Protein AF-A0A3M1K1V3-F1 (afdb_monomer)

pLDDT: mean 73.11, std 21.46, range [31.77, 97.88]

Mean predicted aligned error: 19.89 Å

Structure (mmCIF, N/CA/C/O backbone):
data_AF-A0A3M1K1V3-F1
#
_entry.id   AF-A0A3M1K1V3-F1
#
loop_
_atom_site.group_PDB
_atom_site.id
_atom_site.type_symbol
_atom_site.label_atom_id
_atom_site.label_alt_id
_atom_site.label_comp_id
_atom_site.label_asym_id
_atom_site.label_entity_id
_atom_site.label_seq_id
_atom_site.pdbx_PDB_ins_code
_atom_site.Cartn_x
_atom_site.Cartn_y
_atom_site.Cartn_z
_atom_site.occupancy
_atom_site.B_iso_or_equiv
_atom_site.auth_seq_id
_atom_site.auth_comp_id
_atom_site.auth_asym_id
_atom_site.auth_atom_id
_atom_site.pdbx_PDB_model_num
ATOM 1 N N . MET A 1 1 ? -1.905 -2.135 -23.877 1.00 68.50 1 MET A N 1
ATOM 2 C CA . MET A 1 1 ? -2.056 -2.641 -22.490 1.00 68.50 1 MET A CA 1
ATOM 3 C C . MET A 1 1 ? -2.320 -1.608 -21.374 1.00 68.50 1 MET A C 1
ATOM 5 O O . MET A 1 1 ? -2.710 -2.062 -20.306 1.00 68.50 1 MET A O 1
ATOM 9 N N . PRO A 1 2 ? -2.202 -0.268 -21.525 1.00 82.75 2 PRO A N 1
ATOM 10 C CA . PRO A 1 2 ? -2.380 0.633 -20.373 1.00 82.75 2 PRO A CA 1
ATOM 11 C C . PRO A 1 2 ? -3.839 0.782 -19.904 1.00 82.75 2 PRO A C 1
ATOM 13 O O . PRO A 1 2 ? -4.074 1.082 -18.741 1.00 82.75 2 PRO A O 1
ATOM 16 N N . GLN A 1 3 ? -4.817 0.541 -20.782 1.00 88.94 3 GLN A N 1
ATOM 17 C CA . GLN A 1 3 ? -6.245 0.616 -20.439 1.00 88.94 3 GLN A CA 1
ATOM 18 C C . GLN A 1 3 ? -6.671 -0.476 -19.444 1.00 88.94 3 GLN A C 1
ATOM 20 O O . GLN A 1 3 ? -7.495 -0.229 -18.572 1.00 88.94 3 GLN A O 1
ATOM 25 N N . LEU A 1 4 ? -6.059 -1.664 -19.525 1.00 94.81 4 LEU A N 1
ATOM 26 C CA . LEU A 1 4 ? -6.328 -2.768 -18.600 1.00 94.81 4 LEU A CA 1
ATOM 27 C C . LEU A 1 4 ? -5.897 -2.422 -17.165 1.00 94.81 4 LEU A C 1
ATOM 29 O O . LEU A 1 4 ? -6.614 -2.723 -16.217 1.00 94.81 4 LEU A O 1
ATOM 33 N N . ILE A 1 5 ? -4.742 -1.763 -17.016 1.00 93.94 5 ILE A N 1
ATOM 34 C CA . ILE A 1 5 ? -4.205 -1.334 -15.716 1.00 93.94 5 ILE A CA 1
ATOM 35 C C . ILE A 1 5 ? -5.163 -0.342 -15.054 1.00 93.94 5 ILE A C 1
ATOM 37 O O . ILE A 1 5 ? -5.523 -0.518 -13.892 1.00 93.94 5 ILE A O 1
ATOM 41 N N . LEU A 1 6 ? -5.615 0.662 -15.813 1.00 94.50 6 LEU A N 1
ATOM 42 C CA . LEU A 1 6 ? -6.569 1.661 -15.332 1.00 94.50 6 LEU A CA 1
ATOM 43 C C . LEU A 1 6 ? -7.881 1.006 -14.886 1.00 94.50 6 LEU A C 1
ATOM 45 O O . LEU A 1 6 ? -8.313 1.222 -13.755 1.00 94.50 6 LEU A O 1
ATOM 49 N N . ALA A 1 7 ? -8.454 0.142 -15.729 1.00 96.06 7 ALA A N 1
ATOM 50 C CA . ALA A 1 7 ? -9.703 -0.553 -15.431 1.00 96.06 7 ALA A CA 1
ATOM 51 C C . ALA A 1 7 ? -9.605 -1.422 -14.164 1.00 96.06 7 ALA A C 1
ATOM 53 O O . ALA A 1 7 ? -10.522 -1.441 -13.343 1.00 96.06 7 ALA A O 1
ATOM 54 N N . LEU A 1 8 ? -8.479 -2.115 -13.960 1.00 96.81 8 LEU A N 1
ATOM 55 C CA . LEU A 1 8 ? -8.264 -2.946 -12.776 1.00 96.81 8 LEU A CA 1
ATOM 56 C C . LEU A 1 8 ? -8.134 -2.105 -11.495 1.00 96.81 8 LEU A C 1
ATOM 58 O O . LEU A 1 8 ? -8.757 -2.419 -10.477 1.00 96.81 8 LEU A O 1
ATOM 62 N N . CYS A 1 9 ? -7.334 -1.035 -11.534 1.00 96.31 9 CYS A N 1
ATOM 63 C CA . CYS A 1 9 ? -7.157 -0.124 -10.402 1.00 96.31 9 CYS A CA 1
ATOM 64 C C . CYS A 1 9 ? -8.475 0.572 -10.028 1.00 96.31 9 CYS A C 1
ATOM 66 O O . CYS A 1 9 ? -8.797 0.683 -8.842 1.00 96.31 9 CYS A O 1
ATOM 68 N N . GLU A 1 10 ? -9.272 0.965 -11.020 1.00 96.75 10 GLU A N 1
ATOM 69 C CA . GLU A 1 10 ? -10.596 1.548 -10.813 1.00 96.75 10 GLU A CA 1
ATOM 70 C C . GLU A 1 10 ? -11.578 0.541 -10.205 1.00 96.75 10 GLU A C 1
ATOM 72 O O . GLU A 1 10 ? -12.218 0.847 -9.198 1.00 96.75 10 GLU A O 1
ATOM 77 N N . ALA A 1 11 ? -11.649 -0.684 -10.735 1.00 97.75 11 ALA A N 1
ATOM 78 C CA . ALA A 1 11 ? -12.506 -1.736 -10.190 1.00 97.75 11 ALA A CA 1
ATOM 79 C C . ALA A 1 11 ? -12.159 -2.061 -8.726 1.00 97.75 11 ALA A C 1
ATOM 81 O O . ALA A 1 11 ? -13.052 -2.213 -7.884 1.00 97.75 11 ALA A O 1
ATOM 82 N N . ARG A 1 12 ? -10.860 -2.095 -8.389 1.00 97.50 12 ARG A N 1
ATOM 83 C CA . ARG A 1 12 ? -10.383 -2.245 -7.007 1.00 97.50 12 ARG A CA 1
ATOM 84 C C . ARG A 1 12 ? -10.863 -1.096 -6.125 1.00 97.50 12 ARG A C 1
ATOM 86 O O . ARG A 1 12 ? -11.368 -1.341 -5.029 1.00 97.50 12 ARG A O 1
ATOM 93 N N . LEU A 1 13 ? -10.721 0.147 -6.583 1.00 97.81 13 LEU A N 1
ATOM 94 C CA . LEU A 1 13 ? -11.151 1.318 -5.823 1.00 97.81 13 LEU A CA 1
ATOM 95 C C . LEU A 1 13 ? -12.674 1.342 -5.634 1.00 97.81 13 LEU A C 1
ATOM 97 O O . LEU A 1 13 ? -13.155 1.640 -4.542 1.00 97.81 13 LEU A O 1
ATOM 101 N N . ALA A 1 14 ? -13.432 0.972 -6.664 1.00 97.88 14 ALA A N 1
ATOM 102 C CA . ALA A 1 14 ? -14.883 0.853 -6.607 1.00 97.88 14 ALA A CA 1
ATOM 103 C C . ALA A 1 14 ? -15.330 -0.214 -5.598 1.00 97.88 14 ALA A C 1
ATOM 105 O O . ALA A 1 14 ? -16.313 -0.009 -4.888 1.00 97.88 14 ALA A O 1
ATOM 106 N N . TRP A 1 15 ? -14.610 -1.336 -5.497 1.00 97.75 15 TRP A N 1
ATOM 107 C CA . TRP A 1 15 ? -14.862 -2.344 -4.466 1.00 97.75 15 TRP A CA 1
ATOM 108 C C . TRP A 1 15 ? -14.569 -1.819 -3.060 1.00 97.75 15 TRP A C 1
ATOM 110 O O . TRP A 1 15 ? -15.419 -1.940 -2.179 1.00 97.75 15 TRP A O 1
ATOM 120 N N . LEU A 1 16 ? -13.426 -1.156 -2.867 1.00 97.88 16 LEU A N 1
ATOM 121 C CA . LEU A 1 16 ? -13.056 -0.578 -1.572 1.00 97.88 16 LEU A CA 1
ATOM 122 C C . LEU A 1 16 ? -14.077 0.462 -1.089 1.00 97.88 16 LEU A C 1
ATOM 124 O O . LEU A 1 16 ? -14.418 0.473 0.092 1.00 97.88 16 LEU A O 1
ATOM 128 N N . LYS A 1 17 ? -14.621 1.279 -2.002 1.00 97.31 17 LYS A N 1
ATOM 129 C CA . LYS A 1 17 ? -15.662 2.280 -1.709 1.00 97.31 17 LYS A CA 1
ATOM 130 C C . LYS A 1 17 ? -16.967 1.690 -1.165 1.00 97.31 17 LYS A C 1
ATOM 132 O O . LYS A 1 17 ? -17.713 2.406 -0.508 1.00 97.31 17 LYS A O 1
ATOM 137 N N . ARG A 1 18 ? -17.245 0.402 -1.401 1.00 97.81 18 ARG A N 1
ATOM 138 C CA . ARG A 1 18 ? -18.445 -0.287 -0.887 1.00 97.81 18 ARG A CA 1
ATOM 139 C C . ARG A 1 18 ? -18.277 -0.830 0.534 1.00 97.81 18 ARG A C 1
ATOM 141 O O . ARG A 1 18 ? -19.250 -1.289 1.127 1.00 97.81 18 ARG A O 1
ATOM 148 N N . LEU A 1 19 ? -17.063 -0.819 1.085 1.00 97.38 19 LEU A N 1
ATOM 149 C CA . LEU A 1 19 ? -16.803 -1.347 2.422 1.00 97.38 19 LEU A CA 1
ATOM 150 C C . LEU A 1 19 ? -17.336 -0.398 3.502 1.00 97.38 19 LEU A C 1
ATOM 152 O O . LEU A 1 19 ? -17.144 0.813 3.434 1.00 97.38 19 LEU A O 1
ATOM 156 N N . LYS A 1 20 ? -17.922 -0.961 4.567 1.00 96.25 20 LYS A N 1
ATOM 157 C CA . LYS A 1 20 ? -18.430 -0.197 5.726 1.00 96.25 20 LYS A CA 1
ATOM 158 C C . LYS A 1 20 ? -17.370 0.691 6.387 1.00 96.25 20 LYS A C 1
ATOM 160 O O . LYS A 1 20 ? -17.696 1.723 6.956 1.00 96.25 20 LYS A O 1
ATOM 165 N N . THR A 1 21 ? -16.104 0.295 6.312 1.00 96.56 21 THR A N 1
ATOM 166 C CA . THR A 1 21 ? -14.961 0.995 6.916 1.00 96.56 21 THR A CA 1
ATOM 167 C C . THR A 1 21 ? -14.358 2.075 6.010 1.00 96.56 21 THR A C 1
ATOM 169 O O . THR A 1 21 ? -13.392 2.735 6.399 1.00 96.56 21 THR A O 1
ATOM 172 N N . TRP A 1 22 ? -14.904 2.270 4.804 1.00 97.00 22 TRP A N 1
ATOM 173 C CA . TRP A 1 22 ? -14.461 3.303 3.867 1.00 97.00 22 TRP A CA 1
ATOM 174 C C . TRP A 1 22 ? -14.425 4.722 4.468 1.00 97.00 22 TRP A C 1
ATOM 176 O O . TRP A 1 22 ? -13.443 5.419 4.218 1.00 97.00 22 TRP A O 1
ATOM 186 N N . PRO A 1 23 ? -15.385 5.173 5.304 1.00 96.31 23 PRO A N 1
ATOM 187 C CA . PRO A 1 23 ? -15.330 6.516 5.890 1.00 96.31 23 PRO A CA 1
ATOM 188 C C . PRO A 1 23 ? -14.074 6.769 6.738 1.00 96.31 23 PRO A C 1
ATOM 190 O O . PRO A 1 23 ? -13.561 7.885 6.768 1.00 96.31 23 PRO A O 1
ATOM 193 N N . THR A 1 24 ? -13.548 5.733 7.396 1.00 96.88 24 THR A N 1
ATOM 194 C CA . THR A 1 24 ? -12.372 5.838 8.270 1.00 96.88 24 THR A CA 1
ATOM 195 C C . THR A 1 24 ? -11.064 5.728 7.485 1.00 96.88 24 THR A C 1
ATOM 197 O O . THR A 1 24 ? -10.146 6.519 7.697 1.00 96.88 24 THR A O 1
ATOM 200 N N . PHE A 1 25 ? -10.964 4.767 6.559 1.00 95.31 25 PHE A N 1
ATOM 201 C CA . PHE A 1 25 ? -9.693 4.424 5.897 1.00 95.31 25 PHE A CA 1
ATOM 202 C C . PHE A 1 25 ? -9.628 4.773 4.406 1.00 95.31 25 PHE A C 1
ATOM 204 O O . PHE A 1 25 ? -8.558 4.682 3.802 1.00 95.31 25 PHE A O 1
ATOM 211 N N . GLY A 1 26 ? -10.736 5.207 3.807 1.00 96.75 26 GLY A N 1
ATOM 212 C CA . GLY A 1 26 ? -10.896 5.361 2.362 1.00 96.75 26 GLY A CA 1
ATOM 213 C C . GLY A 1 26 ? -9.855 6.269 1.723 1.00 96.75 26 GLY A C 1
ATOM 214 O O . GLY A 1 26 ? -9.255 5.888 0.724 1.00 96.75 26 GLY A O 1
ATOM 215 N N . ARG A 1 27 ? -9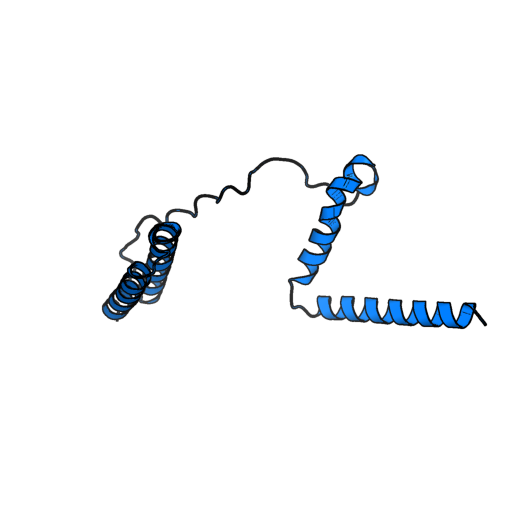.524 7.402 2.361 1.00 95.75 27 ARG A N 1
ATOM 216 C CA . ARG A 1 27 ? -8.460 8.304 1.876 1.00 95.75 27 ARG A CA 1
ATOM 217 C C . ARG A 1 27 ? -7.097 7.612 1.789 1.00 95.75 27 ARG A C 1
ATOM 219 O O . ARG A 1 27 ? -6.358 7.798 0.826 1.00 95.75 27 ARG A O 1
ATOM 226 N N . GLY A 1 28 ? -6.760 6.793 2.785 1.00 96.62 28 GLY A N 1
ATOM 227 C CA . GLY A 1 28 ? -5.496 6.059 2.813 1.00 96.62 28 GLY A CA 1
ATOM 228 C C . GLY A 1 28 ? -5.463 4.894 1.825 1.00 96.62 28 GLY A C 1
ATOM 229 O O . GLY A 1 28 ? -4.400 4.561 1.301 1.00 96.62 28 GLY A O 1
ATOM 230 N N . TRP A 1 29 ? -6.606 4.263 1.578 1.00 97.31 29 TRP A N 1
ATOM 231 C CA . TRP A 1 29 ? -6.736 3.206 0.582 1.00 97.31 29 TRP A CA 1
ATOM 232 C C . TRP A 1 29 ? -6.693 3.754 -0.843 1.00 97.31 29 TRP A C 1
ATOM 234 O O . TRP A 1 29 ? -5.966 3.210 -1.669 1.00 97.31 29 TRP A O 1
ATOM 244 N N . GLU A 1 30 ? -7.388 4.858 -1.114 1.00 9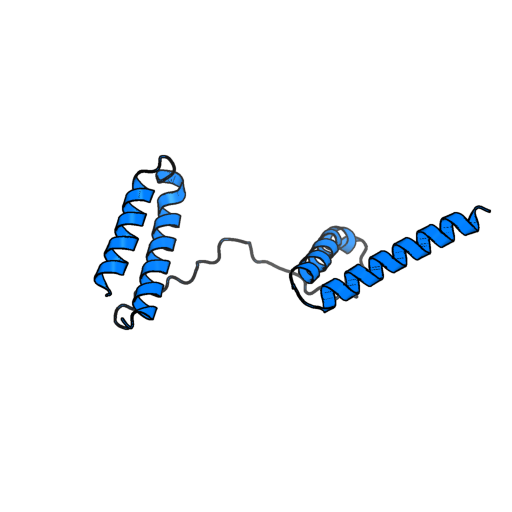7.31 30 GLU A N 1
ATOM 245 C CA . GLU A 1 30 ? -7.362 5.549 -2.404 1.00 97.31 30 GLU A CA 1
ATOM 246 C C . GLU A 1 30 ? -5.940 5.936 -2.804 1.00 97.31 30 GLU A C 1
ATOM 248 O O . GLU A 1 30 ? -5.495 5.574 -3.893 1.00 97.31 30 GLU A O 1
ATOM 253 N N . ARG A 1 31 ? -5.194 6.576 -1.893 1.00 97.25 31 ARG A N 1
ATOM 254 C CA . 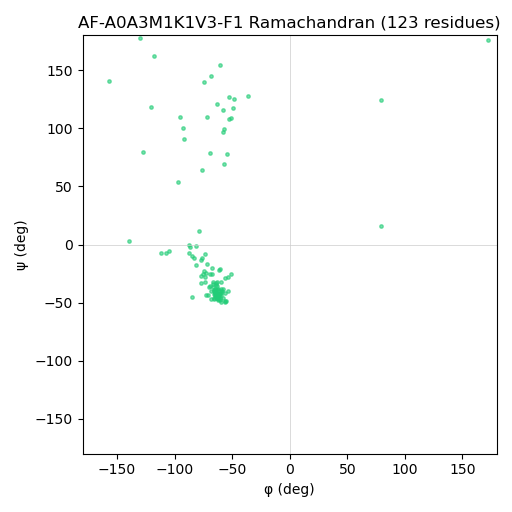ARG A 1 31 ? -3.801 6.966 -2.145 1.00 97.25 31 ARG A CA 1
ATOM 255 C C . ARG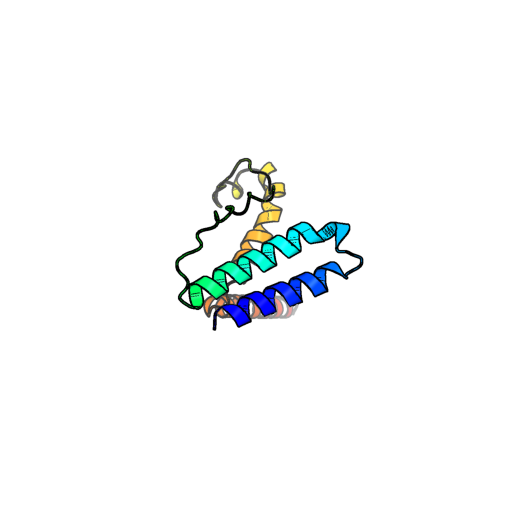 A 1 31 ? -2.934 5.773 -2.559 1.00 97.25 31 ARG A C 1
ATOM 257 O O . ARG A 1 31 ? -2.266 5.833 -3.582 1.00 97.25 31 ARG A O 1
ATOM 264 N N . ARG A 1 32 ? -3.001 4.662 -1.816 1.00 96.69 32 ARG A N 1
ATOM 265 C CA . ARG A 1 32 ? -2.226 3.441 -2.114 1.00 96.69 32 ARG A CA 1
ATOM 266 C C . ARG A 1 32 ? -2.610 2.810 -3.453 1.00 96.69 32 ARG A C 1
ATOM 268 O O . ARG A 1 32 ? -1.749 2.281 -4.145 1.00 96.69 32 ARG A O 1
ATOM 275 N N . VAL A 1 33 ? -3.887 2.851 -3.839 1.00 97.06 33 VAL A N 1
ATOM 276 C CA . VAL A 1 33 ? -4.320 2.335 -5.150 1.00 97.06 33 VAL A CA 1
ATOM 277 C C . VAL A 1 33 ? -3.789 3.213 -6.286 1.00 97.06 33 VAL A C 1
ATOM 279 O O . VAL A 1 33 ? -3.323 2.672 -7.286 1.00 97.06 33 VAL A O 1
ATOM 282 N N . ARG A 1 34 ? -3.788 4.540 -6.115 1.00 96.38 34 ARG A N 1
ATOM 283 C CA . ARG A 1 34 ? -3.200 5.482 -7.083 1.00 96.38 34 ARG A CA 1
ATOM 284 C C . ARG A 1 34 ? -1.684 5.336 -7.206 1.00 96.38 34 ARG A C 1
ATOM 286 O O . ARG A 1 34 ? -1.163 5.375 -8.315 1.00 96.38 34 ARG A O 1
ATOM 293 N N . GLU A 1 35 ? -0.982 5.106 -6.098 1.00 95.19 35 GLU A N 1
ATOM 294 C CA . GLU A 1 35 ? 0.456 4.802 -6.105 1.00 95.19 35 GLU A CA 1
ATOM 295 C C . GLU A 1 35 ? 0.748 3.547 -6.953 1.00 95.19 35 GLU A C 1
ATOM 297 O O . GLU A 1 35 ? 1.628 3.569 -7.813 1.00 95.19 35 GLU A O 1
ATOM 302 N N . VAL A 1 36 ? -0.035 2.472 -6.783 1.00 95.50 36 VAL A N 1
ATOM 303 C CA . VAL A 1 36 ? 0.101 1.243 -7.589 1.00 95.50 36 VAL A CA 1
ATOM 304 C C . VAL A 1 36 ? -0.226 1.486 -9.064 1.00 95.50 36 VAL A C 1
ATOM 306 O O . VAL A 1 36 ? 0.500 0.994 -9.926 1.00 95.50 36 VAL A O 1
ATOM 309 N N . GLU A 1 37 ? -1.278 2.255 -9.366 1.00 94.50 37 GLU A N 1
ATOM 310 C CA . GLU A 1 37 ? -1.630 2.652 -10.738 1.00 94.50 37 GLU A CA 1
ATOM 311 C C . GLU A 1 37 ? -0.448 3.359 -11.419 1.00 94.50 37 GLU A C 1
ATOM 313 O O . GLU A 1 37 ? -0.045 2.978 -12.518 1.00 94.50 37 GLU A O 1
ATOM 318 N N . ALA A 1 38 ? 0.167 4.332 -10.741 1.00 93.00 38 ALA A N 1
ATOM 319 C CA . ALA A 1 38 ? 1.315 5.069 -11.260 1.00 93.00 38 ALA A CA 1
ATOM 320 C C . ALA A 1 38 ? 2.533 4.163 -11.502 1.00 93.00 38 ALA A C 1
ATOM 322 O O . ALA A 1 38 ? 3.158 4.240 -12.561 1.00 93.00 38 ALA A O 1
ATOM 323 N N . VAL A 1 39 ? 2.860 3.271 -10.560 1.00 94.25 39 VAL A N 1
ATOM 324 C CA . VAL A 1 39 ? 3.970 2.313 -10.715 1.00 94.25 39 VAL A CA 1
ATOM 325 C C . VAL A 1 39 ? 3.718 1.367 -11.891 1.00 94.25 39 VAL A C 1
ATOM 327 O O . VAL A 1 39 ? 4.595 1.198 -12.738 1.00 94.25 39 VAL A O 1
ATOM 330 N N . ALA A 1 40 ? 2.514 0.803 -11.996 1.00 92.38 40 ALA A N 1
ATOM 331 C CA . ALA A 1 40 ? 2.157 -0.114 -13.074 1.00 92.38 40 ALA A CA 1
ATOM 332 C C . ALA A 1 40 ? 2.189 0.569 -14.452 1.00 92.38 40 ALA A C 1
ATOM 334 O O . ALA A 1 40 ? 2.675 -0.017 -15.419 1.00 92.38 40 ALA A O 1
ATOM 335 N N . LEU A 1 41 ? 1.730 1.822 -14.553 1.00 93.12 41 LEU A N 1
ATOM 336 C CA . LEU A 1 41 ? 1.807 2.596 -15.795 1.00 93.12 41 LEU A CA 1
ATOM 337 C C . LEU A 1 41 ? 3.254 2.904 -16.201 1.00 93.12 41 LEU A C 1
ATOM 339 O O . LEU A 1 41 ? 3.579 2.787 -17.383 1.00 93.12 41 LEU A O 1
ATOM 343 N N . ARG A 1 42 ? 4.129 3.228 -15.240 1.00 90.06 42 ARG A N 1
ATOM 344 C CA . ARG A 1 42 ? 5.568 3.413 -15.496 1.00 90.06 42 ARG A CA 1
ATOM 345 C C 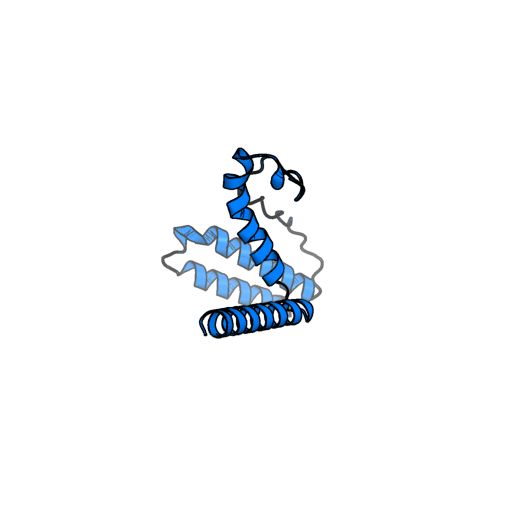. ARG A 1 42 ? 6.216 2.127 -16.003 1.00 90.06 42 ARG A C 1
ATOM 347 O O . ARG A 1 42 ? 6.948 2.165 -16.986 1.00 90.06 42 ARG A O 1
ATOM 354 N N . MET A 1 43 ? 5.910 0.989 -15.377 1.00 87.44 43 MET A N 1
ATOM 355 C CA . MET A 1 43 ? 6.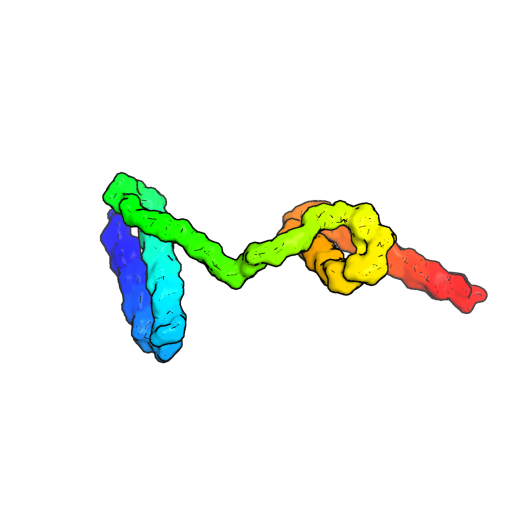395 -0.325 -15.821 1.00 87.44 43 MET A CA 1
ATOM 356 C C . MET A 1 43 ? 5.879 -0.694 -17.217 1.00 87.44 43 MET A C 1
ATOM 358 O O . MET A 1 43 ? 6.588 -1.334 -17.984 1.00 87.44 43 MET A O 1
ATOM 362 N N . ALA A 1 44 ? 4.670 -0.254 -17.572 1.00 89.88 44 ALA A N 1
ATOM 363 C CA . ALA A 1 44 ? 4.081 -0.454 -18.893 1.00 89.88 44 ALA A CA 1
ATOM 364 C C . ALA A 1 44 ? 4.606 0.521 -19.972 1.00 89.88 44 ALA A C 1
ATOM 366 O O . ALA A 1 44 ? 4.013 0.603 -21.048 1.00 89.88 44 ALA A O 1
ATOM 367 N N . GLY A 1 45 ? 5.682 1.269 -19.696 1.00 82.81 45 GLY A N 1
ATOM 368 C CA . GLY A 1 45 ? 6.329 2.172 -20.654 1.00 82.81 45 GLY A CA 1
ATOM 369 C C . GLY A 1 45 ? 5.623 3.516 -20.845 1.00 82.81 45 GLY A C 1
ATOM 370 O O . GLY A 1 45 ? 5.889 4.211 -21.821 1.00 82.81 45 GLY A O 1
ATOM 371 N N . LYS A 1 46 ? 4.711 3.897 -19.941 1.00 69.81 46 LYS A N 1
ATOM 372 C CA . LYS A 1 46 ? 3.997 5.177 -19.999 1.00 69.81 46 LYS A CA 1
ATOM 373 C C . LYS A 1 46 ? 4.760 6.229 -19.181 1.00 69.81 46 LYS A C 1
ATOM 375 O O . LYS A 1 46 ? 4.527 6.385 -17.984 1.00 69.8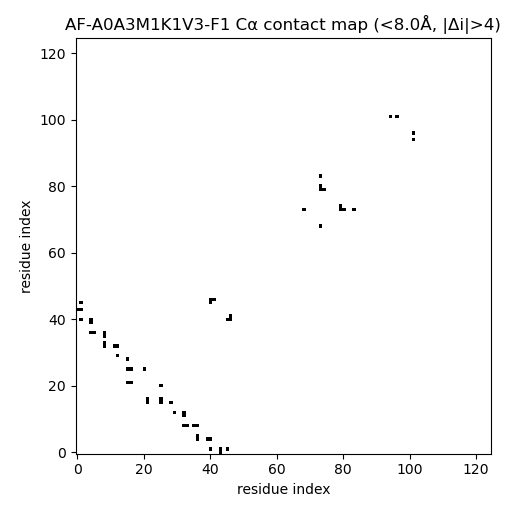1 46 LYS A O 1
ATOM 380 N N . THR A 1 47 ? 5.668 6.950 -19.835 1.00 54.84 47 THR A N 1
ATOM 381 C CA . THR A 1 47 ? 6.445 8.065 -19.256 1.00 54.84 47 THR A CA 1
ATOM 382 C C . THR A 1 47 ? 5.792 9.406 -19.591 1.00 54.84 47 THR A C 1
ATOM 384 O O . THR A 1 47 ? 6.440 10.266 -20.151 1.00 54.84 47 THR A O 1
ATOM 387 N N . ASP A 1 48 ? 4.504 9.605 -19.292 1.00 54.53 48 ASP A N 1
ATOM 388 C CA . ASP A 1 48 ? 3.850 10.892 -19.631 1.00 54.53 48 ASP A CA 1
ATOM 389 C C . ASP A 1 48 ? 2.900 11.445 -18.566 1.00 54.53 48 ASP A C 1
ATOM 391 O O . ASP A 1 48 ? 2.309 12.504 -18.750 1.00 54.53 48 ASP A O 1
ATOM 395 N N . ARG A 1 49 ? 2.762 10.795 -17.405 1.00 51.47 49 ARG A N 1
ATOM 396 C CA . ARG A 1 49 ? 2.052 11.415 -16.279 1.00 51.47 49 ARG A CA 1
ATOM 397 C C . ARG A 1 49 ? 2.897 11.392 -15.021 1.00 51.47 49 ARG A C 1
ATOM 399 O O . ARG A 1 49 ? 2.712 10.563 -14.134 1.00 51.47 49 ARG A O 1
ATOM 406 N N . ALA A 1 50 ? 3.827 12.339 -14.966 1.00 51.25 50 ALA A N 1
ATOM 407 C CA . ALA A 1 50 ? 4.369 12.829 -13.711 1.00 51.25 50 ALA A CA 1
ATOM 408 C C . ALA A 1 50 ? 3.264 13.623 -12.992 1.00 51.25 50 ALA A C 1
ATOM 410 O O . ALA A 1 50 ? 3.219 14.847 -13.054 1.00 51.25 50 ALA A O 1
ATOM 411 N N . GLU A 1 51 ? 2.328 12.925 -12.344 1.00 54.94 51 GLU A N 1
ATOM 412 C CA . GLU A 1 51 ? 1.647 13.545 -11.206 1.00 54.94 51 GLU A CA 1
ATOM 413 C C . GLU A 1 51 ? 2.682 13.695 -10.087 1.00 54.94 51 GLU A C 1
ATOM 415 O O . GLU A 1 51 ? 3.570 12.836 -9.977 1.00 54.94 51 GLU A O 1
ATOM 420 N N . PRO A 1 52 ? 2.615 14.764 -9.274 1.00 50.09 52 PRO A N 1
ATOM 421 C CA . PRO A 1 52 ? 3.562 14.947 -8.197 1.00 50.09 52 PRO A CA 1
ATOM 422 C C . PRO A 1 52 ? 3.460 13.713 -7.316 1.00 50.09 52 PRO A C 1
ATOM 424 O O . PRO A 1 52 ? 2.415 13.434 -6.725 1.00 50.09 52 PRO A O 1
ATOM 427 N N . VAL A 1 53 ? 4.553 12.955 -7.258 1.00 52.72 53 VAL A N 1
ATOM 428 C CA . VAL A 1 53 ? 4.777 11.995 -6.192 1.00 52.72 53 VAL A CA 1
ATOM 429 C C . VAL A 1 53 ? 4.713 12.843 -4.936 1.00 52.72 53 VAL A C 1
ATOM 431 O O . VAL A 1 53 ? 5.665 13.545 -4.607 1.00 52.72 53 VAL A O 1
ATOM 434 N N . ALA A 1 54 ? 3.548 12.860 -4.289 1.00 52.75 54 ALA A N 1
ATOM 435 C CA . ALA A 1 54 ? 3.444 13.315 -2.928 1.00 52.75 54 ALA A CA 1
ATOM 436 C C . ALA A 1 54 ? 4.407 12.410 -2.172 1.00 52.75 54 ALA A C 1
ATOM 438 O O . ALA A 1 54 ? 4.107 11.242 -1.912 1.00 52.75 54 ALA A O 1
ATOM 439 N N . THR A 1 55 ? 5.602 12.945 -1.911 1.00 46.56 55 THR A N 1
ATOM 440 C CA . THR A 1 55 ? 6.537 12.435 -0.923 1.00 46.56 55 THR A CA 1
ATOM 441 C C . THR A 1 55 ? 5.681 11.944 0.229 1.00 46.56 55 THR A C 1
ATOM 443 O O . THR A 1 55 ? 4.786 12.694 0.644 1.00 46.56 55 THR A O 1
ATOM 446 N N . PRO A 1 56 ? 5.854 10.701 0.706 1.00 48.69 56 PRO A N 1
ATOM 447 C CA . PRO A 1 56 ? 5.147 10.267 1.890 1.00 48.69 56 PRO A CA 1
ATOM 448 C C . PRO A 1 56 ? 5.407 11.343 2.937 1.00 48.69 56 PRO A C 1
ATOM 450 O O . PRO A 1 56 ? 6.546 11.517 3.366 1.00 48.69 56 PRO A O 1
ATOM 453 N N . ALA A 1 57 ? 4.376 12.132 3.264 1.00 44.28 57 ALA A N 1
ATOM 454 C CA . ALA A 1 57 ? 4.433 13.017 4.407 1.00 44.28 57 ALA A CA 1
ATOM 455 C C . ALA A 1 57 ? 4.951 12.127 5.536 1.00 44.28 57 ALA A C 1
ATOM 457 O O . ALA A 1 57 ? 4.374 11.039 5.699 1.00 44.28 57 ALA A O 1
ATOM 458 N N . PRO A 1 58 ? 6.046 12.507 6.221 1.00 43.69 58 PRO A N 1
ATOM 459 C CA . PRO A 1 58 ? 6.552 11.730 7.330 1.00 43.69 58 PRO A CA 1
ATOM 460 C C . PRO A 1 58 ? 5.357 11.550 8.252 1.00 43.69 58 PRO A C 1
ATOM 462 O O . PRO A 1 58 ? 4.828 12.515 8.814 1.00 43.69 58 PRO A O 1
ATOM 465 N N . GLY A 1 59 ? 4.828 10.325 8.296 1.00 36.97 59 GLY A N 1
ATOM 466 C CA . GLY A 1 59 ? 3.875 9.970 9.322 1.00 36.97 59 GLY A CA 1
ATOM 467 C C . GLY A 1 59 ? 4.572 10.350 10.610 1.00 36.97 59 GLY A C 1
ATOM 468 O O . GLY A 1 59 ? 5.743 10.022 10.768 1.00 36.97 59 GLY A O 1
ATOM 469 N N . LYS A 1 60 ? 3.895 11.139 11.440 1.00 41.97 60 LYS A N 1
ATOM 470 C CA . LYS A 1 60 ? 4.370 11.621 12.732 1.00 41.97 60 LYS A CA 1
ATOM 471 C C . LYS A 1 60 ? 4.812 10.444 13.616 1.00 41.97 60 LYS A C 1
ATOM 473 O O . LYS A 1 60 ? 4.084 10.026 14.504 1.00 41.97 60 LYS A O 1
ATOM 478 N N . SER A 1 61 ? 5.989 9.899 13.368 1.00 39.88 61 SER A N 1
ATOM 479 C CA . SER A 1 61 ? 6.877 9.356 14.375 1.00 39.88 61 SER A CA 1
ATOM 480 C C . SER A 1 61 ? 7.770 10.534 14.718 1.00 39.88 61 SER A C 1
ATOM 482 O O . SER A 1 61 ? 8.605 10.930 13.909 1.00 39.88 61 SER A O 1
ATOM 484 N N . GLY A 1 62 ? 7.455 11.187 15.834 1.00 31.77 62 GLY A N 1
ATOM 485 C CA . GLY A 1 62 ? 8.105 12.413 16.264 1.00 31.77 62 GLY A CA 1
ATOM 486 C C . GLY A 1 62 ? 9.624 12.293 16.229 1.00 31.77 62 GLY A C 1
ATOM 487 O O . GLY A 1 62 ? 10.213 11.504 16.957 1.00 31.77 62 GLY A O 1
ATOM 488 N N . GLU A 1 63 ? 10.243 13.118 15.399 1.00 37.88 63 GLU A N 1
ATOM 489 C CA . GLU A 1 63 ? 11.551 13.682 15.695 1.00 37.88 63 GLU A CA 1
ATOM 490 C C . GLU A 1 63 ? 11.362 14.540 16.956 1.00 37.88 63 GLU A C 1
ATOM 492 O O . GLU A 1 63 ? 10.476 15.391 17.021 1.00 37.88 63 GLU A O 1
ATOM 497 N N . THR A 1 64 ? 12.056 14.285 18.059 1.00 37.91 64 THR A N 1
ATOM 498 C CA . THR A 1 64 ? 13.465 14.632 18.306 1.00 37.91 64 THR A CA 1
ATOM 499 C C . THR A 1 64 ? 13.756 14.321 19.793 1.00 37.91 64 THR A C 1
ATOM 501 O O . THR A 1 64 ? 12.809 14.134 20.559 1.00 37.91 64 THR A O 1
ATOM 504 N N . PRO A 1 65 ? 14.989 14.454 20.311 1.00 46.72 65 PRO A N 1
ATOM 505 C CA . PRO A 1 65 ? 16.314 14.142 19.770 1.00 46.72 65 PRO A CA 1
ATOM 506 C C . PRO A 1 65 ? 17.131 13.302 20.790 1.00 46.72 65 PRO A C 1
ATOM 508 O O . PRO A 1 65 ? 16.718 13.137 21.933 1.00 46.72 65 PRO A O 1
ATOM 511 N N . ARG A 1 66 ? 18.361 12.896 20.423 1.00 35.66 66 ARG A N 1
ATOM 512 C CA . ARG A 1 66 ? 19.370 12.219 21.281 1.00 35.66 66 ARG A CA 1
ATOM 513 C C . ARG A 1 66 ? 19.063 10.715 21.454 1.00 35.66 66 ARG A C 1
ATOM 515 O O . ARG A 1 66 ? 17.995 10.332 21.880 1.00 35.66 66 ARG A O 1
ATOM 522 N N . ALA A 1 67 ? 19.934 9.772 21.147 1.00 38.97 67 ALA A N 1
ATOM 523 C CA . ALA A 1 67 ? 21.360 9.838 20.955 1.00 38.97 67 ALA A CA 1
ATOM 524 C C . ALA A 1 67 ? 21.767 8.651 20.082 1.00 38.97 67 ALA A C 1
ATOM 526 O O . ALA A 1 67 ? 21.349 7.518 20.317 1.00 38.97 67 ALA A O 1
ATOM 527 N N . THR A 1 68 ? 22.698 8.887 19.173 1.00 42.69 68 THR A N 1
ATOM 528 C CA . THR A 1 68 ? 23.819 7.973 18.978 1.00 42.69 68 THR A CA 1
ATOM 529 C C . THR A 1 68 ? 24.562 7.834 20.314 1.00 42.69 68 THR A C 1
ATOM 531 O O . THR A 1 68 ? 25.643 8.386 20.488 1.00 42.69 68 THR A O 1
ATOM 534 N N . ALA A 1 69 ? 23.947 7.196 21.310 1.00 46.06 69 ALA A N 1
ATOM 535 C CA . ALA A 1 69 ? 24.669 6.743 22.480 1.00 46.06 69 ALA A CA 1
ATOM 536 C C . ALA A 1 69 ? 25.489 5.570 21.972 1.00 46.06 69 ALA A C 1
ATOM 538 O O . ALA A 1 69 ? 24.950 4.541 21.557 1.00 46.06 69 ALA A O 1
ATOM 539 N N . THR A 1 70 ? 26.796 5.772 21.895 1.00 54.78 70 THR A N 1
ATOM 540 C CA . THR A 1 70 ? 27.691 4.666 21.602 1.00 54.78 70 THR A CA 1
ATOM 541 C C . THR A 1 70 ? 27.527 3.621 22.709 1.00 54.78 70 THR A C 1
ATOM 543 O O . THR A 1 70 ? 27.138 3.946 23.830 1.00 54.78 70 THR A O 1
ATOM 546 N N . LEU A 1 71 ? 27.812 2.350 22.418 1.00 50.50 71 LEU A N 1
ATOM 547 C CA . LEU A 1 71 ? 27.720 1.252 23.396 1.00 50.50 71 LEU A CA 1
ATOM 548 C C . LEU A 1 71 ? 28.476 1.567 24.712 1.00 50.50 71 LEU A C 1
ATOM 550 O O . LEU A 1 71 ? 28.122 1.063 25.773 1.00 50.50 71 LEU A O 1
ATOM 554 N N . MET A 1 72 ? 29.490 2.438 24.635 1.00 51.19 72 MET A N 1
ATOM 555 C CA . MET A 1 72 ? 30.275 2.935 25.767 1.00 51.19 72 MET A CA 1
ATOM 556 C C . MET A 1 72 ? 29.557 3.987 26.633 1.00 51.19 72 MET A C 1
ATOM 558 O O . MET A 1 72 ? 29.867 4.083 27.818 1.00 51.19 72 MET A O 1
ATOM 562 N N . ASP A 1 73 ? 28.594 4.740 26.091 1.00 52.47 73 ASP A N 1
ATOM 563 C CA . ASP A 1 73 ? 27.810 5.741 26.837 1.00 52.47 73 ASP A CA 1
ATOM 564 C C . ASP A 1 73 ? 26.727 5.090 27.710 1.00 52.47 73 ASP A C 1
ATOM 566 O O . ASP A 1 73 ? 26.455 5.543 28.818 1.00 52.47 73 ASP A O 1
ATOM 570 N N . VAL A 1 74 ? 26.158 3.965 27.262 1.00 56.19 74 VAL A N 1
ATOM 571 C CA . VAL A 1 74 ? 25.159 3.189 28.025 1.00 56.19 74 VAL A CA 1
ATOM 572 C C . VAL A 1 74 ? 25.773 2.535 29.271 1.00 56.19 74 VAL A C 1
ATOM 574 O O . VAL A 1 74 ? 25.078 2.282 30.250 1.00 56.19 74 VAL A O 1
ATOM 577 N N . ALA A 1 75 ? 27.085 2.285 29.260 1.00 59.22 75 ALA A N 1
ATOM 578 C CA . ALA A 1 75 ? 27.785 1.594 30.340 1.00 59.22 75 ALA A CA 1
ATOM 579 C C . ALA A 1 75 ? 28.140 2.489 31.542 1.00 59.22 75 ALA A C 1
ATOM 581 O O . ALA A 1 75 ? 28.451 1.962 32.609 1.00 59.22 75 ALA A O 1
ATOM 582 N N . ARG A 1 76 ? 28.139 3.821 31.391 1.00 56.59 76 ARG A N 1
ATOM 583 C CA . ARG A 1 76 ? 28.624 4.750 32.432 1.00 56.59 76 ARG A CA 1
ATOM 584 C C . ARG A 1 76 ? 27.532 5.537 33.154 1.00 56.59 76 ARG A C 1
ATOM 586 O O . ARG A 1 76 ? 27.850 6.187 34.145 1.00 56.59 76 ARG A O 1
ATOM 593 N N . ASP A 1 77 ? 26.277 5.449 32.714 1.00 53.84 77 ASP A N 1
ATOM 594 C CA . ASP A 1 77 ? 25.174 6.244 33.261 1.00 53.84 77 ASP A CA 1
ATOM 595 C C . ASP A 1 77 ? 24.046 5.356 33.832 1.00 53.84 77 ASP A C 1
ATOM 597 O O . ASP A 1 77 ? 23.400 4.621 33.080 1.00 53.84 77 ASP A O 1
ATOM 601 N N . PRO A 1 78 ? 23.727 5.418 35.140 1.00 52.38 78 PRO A N 1
ATOM 602 C CA . PRO A 1 78 ? 22.626 4.643 35.724 1.00 52.38 78 PRO A CA 1
ATOM 603 C C . PRO A 1 78 ? 21.244 5.111 35.231 1.00 52.38 78 PRO A C 1
ATOM 605 O O . PRO A 1 78 ? 20.289 4.338 35.247 1.00 52.38 78 PRO A O 1
ATOM 608 N N . ALA A 1 79 ? 21.135 6.342 34.717 1.00 53.94 79 ALA A N 1
ATOM 609 C CA . ALA A 1 79 ? 19.936 6.837 34.037 1.00 53.94 79 ALA A CA 1
ATOM 610 C C . ALA A 1 79 ? 19.784 6.298 32.596 1.00 53.94 79 ALA A C 1
ATOM 612 O O . ALA A 1 79 ? 18.700 6.387 32.022 1.00 53.94 79 ALA A O 1
ATOM 613 N N . ALA A 1 80 ? 20.832 5.697 32.011 1.00 52.97 80 ALA A N 1
ATOM 614 C CA . ALA A 1 80 ? 20.772 5.062 30.692 1.00 52.97 80 ALA A CA 1
ATOM 615 C C . ALA A 1 80 ? 20.218 3.625 30.738 1.00 52.97 80 ALA A C 1
ATOM 617 O O . ALA A 1 80 ? 19.851 3.085 29.695 1.00 52.97 80 ALA A O 1
ATOM 618 N N . MET A 1 81 ? 20.074 3.011 31.921 1.00 48.91 81 MET A N 1
ATOM 619 C CA . MET A 1 81 ? 19.472 1.675 32.065 1.00 48.91 81 MET A CA 1
ATOM 620 C C . MET A 1 81 ? 17.997 1.631 31.639 1.00 48.91 81 MET A C 1
ATOM 622 O O . MET A 1 81 ? 17.557 0.639 31.064 1.00 48.91 81 MET A O 1
ATOM 626 N N . THR A 1 82 ? 17.236 2.709 31.841 1.00 55.38 82 THR A N 1
ATOM 627 C CA . THR A 1 82 ? 15.839 2.803 31.379 1.00 55.38 82 THR A CA 1
ATOM 628 C C . THR A 1 82 ? 15.736 3.075 29.875 1.00 55.38 82 THR A C 1
ATOM 630 O O . THR A 1 82 ? 14.798 2.603 29.238 1.00 55.38 82 THR A O 1
ATOM 633 N N . ALA A 1 83 ? 16.738 3.724 29.270 1.00 48.94 83 ALA A N 1
ATOM 634 C CA . ALA A 1 83 ? 16.900 3.782 27.811 1.00 48.94 83 ALA A CA 1
ATOM 635 C C . ALA A 1 83 ? 17.416 2.449 27.218 1.00 48.94 83 ALA A C 1
ATOM 637 O O . ALA A 1 83 ? 17.170 2.142 26.049 1.00 48.94 83 ALA A O 1
ATOM 638 N N . GLY A 1 84 ? 18.077 1.622 28.035 1.00 50.12 84 GLY A N 1
ATOM 639 C CA . GLY A 1 84 ? 18.632 0.309 27.702 1.00 50.12 84 GLY A CA 1
ATOM 640 C C . GLY A 1 84 ? 17.612 -0.820 27.529 1.00 50.12 84 GLY A C 1
ATOM 641 O O . GLY A 1 84 ? 17.971 -1.872 27.007 1.00 50.12 84 GLY A O 1
ATOM 642 N N . ALA A 1 85 ? 16.326 -0.612 27.833 1.00 46.50 85 ALA A N 1
ATOM 643 C CA . ALA A 1 85 ? 15.273 -1.531 27.377 1.00 46.50 85 ALA A CA 1
ATOM 644 C C . ALA A 1 85 ? 15.210 -1.608 25.832 1.00 46.50 85 ALA A C 1
ATOM 646 O O . ALA A 1 85 ? 14.779 -2.609 25.260 1.00 46.50 85 ALA A O 1
ATOM 647 N N . SER A 1 86 ? 15.745 -0.589 25.151 1.00 49.06 86 SER A N 1
ATOM 648 C CA . SER A 1 86 ? 15.950 -0.551 23.699 1.00 49.06 86 SER A CA 1
ATOM 649 C C . SER A 1 86 ? 17.147 -1.386 23.223 1.00 49.06 86 SER A C 1
ATOM 651 O O . SER A 1 86 ? 17.263 -1.627 22.025 1.00 49.06 86 SER A O 1
ATOM 653 N N . ALA A 1 87 ? 18.026 -1.867 24.113 1.00 46.88 87 ALA A N 1
ATOM 654 C CA . ALA A 1 8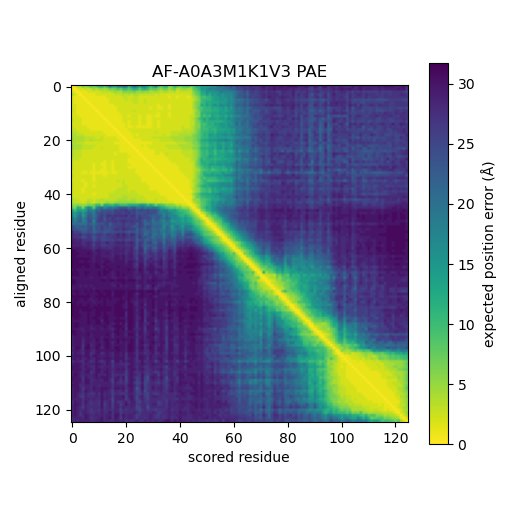7 ? 19.111 -2.778 23.731 1.00 46.88 87 ALA A CA 1
ATOM 655 C C . ALA A 1 87 ? 18.579 -4.164 23.330 1.00 46.88 87 ALA A C 1
ATOM 657 O O . ALA A 1 87 ? 19.190 -4.832 22.495 1.00 46.88 87 ALA A O 1
ATOM 658 N N . ILE A 1 88 ? 17.401 -4.560 23.835 1.00 49.59 88 ILE A N 1
ATOM 659 C CA . ILE A 1 88 ? 16.673 -5.714 23.290 1.00 49.59 88 ILE A CA 1
ATOM 660 C C . ILE A 1 88 ? 16.266 -5.412 21.850 1.00 49.59 88 ILE A C 1
ATOM 662 O O . ILE A 1 88 ? 16.493 -6.251 20.995 1.00 49.59 88 ILE A O 1
ATOM 666 N N . GLY A 1 89 ? 15.778 -4.201 21.557 1.00 50.62 89 GLY A N 1
ATOM 667 C CA . GLY A 1 89 ? 15.441 -3.760 20.198 1.00 50.62 89 GLY A CA 1
ATOM 668 C C . GLY A 1 89 ? 16.621 -3.817 19.224 1.00 50.62 89 GLY A C 1
ATOM 669 O O . GLY A 1 89 ? 16.448 -4.247 18.086 1.00 50.62 89 GLY A O 1
ATOM 670 N N . SER A 1 90 ? 17.831 -3.466 19.674 1.00 52.69 90 SER A N 1
ATOM 671 C CA . SER A 1 90 ? 19.069 -3.638 18.899 1.00 52.69 90 SER A CA 1
ATOM 672 C C . SER A 1 90 ? 19.378 -5.114 18.629 1.00 52.69 90 SER A C 1
ATOM 674 O O . SER A 1 90 ? 19.788 -5.468 17.526 1.00 52.69 90 SER A O 1
ATOM 676 N N . LEU A 1 91 ? 19.139 -5.994 19.606 1.00 54.12 91 LEU A N 1
ATOM 677 C CA . LEU A 1 91 ? 19.321 -7.438 19.450 1.00 54.12 91 LEU A CA 1
ATOM 678 C C . LEU A 1 91 ? 18.255 -8.054 18.521 1.00 54.12 91 LEU A C 1
ATOM 680 O O . LEU A 1 91 ? 18.583 -8.908 17.698 1.00 54.12 91 LEU A O 1
ATOM 684 N N . THR A 1 92 ? 17.005 -7.576 18.565 1.00 56.50 92 THR A N 1
ATOM 685 C CA . THR A 1 92 ? 15.954 -7.970 17.612 1.00 56.50 92 THR A CA 1
ATOM 686 C C . THR A 1 92 ? 16.222 -7.424 16.210 1.00 56.50 92 THR A C 1
ATOM 688 O O . THR A 1 92 ? 15.980 -8.130 15.233 1.00 56.50 92 THR A O 1
ATOM 691 N N . ALA A 1 93 ? 16.778 -6.217 16.073 1.00 54.72 93 ALA A N 1
ATOM 692 C CA . ALA A 1 93 ? 17.119 -5.628 14.775 1.00 54.72 93 ALA A CA 1
ATOM 693 C C . ALA A 1 93 ? 18.205 -6.430 14.036 1.00 54.72 93 ALA A C 1
ATOM 695 O O . ALA A 1 93 ? 18.129 -6.598 12.819 1.00 54.72 93 ALA A O 1
ATOM 696 N N . LEU A 1 94 ? 19.165 -7.006 14.767 1.00 55.81 94 LEU A N 1
ATOM 697 C CA . LEU A 1 94 ? 20.177 -7.910 14.208 1.00 55.81 94 LEU A CA 1
ATOM 698 C C . LEU A 1 94 ? 19.610 -9.289 13.819 1.00 55.81 94 LEU A C 1
ATOM 700 O O . LEU A 1 94 ? 20.235 -10.009 13.044 1.00 55.81 94 LEU A O 1
ATOM 704 N N . SER A 1 95 ? 18.419 -9.651 14.309 1.00 56.78 95 SER A N 1
ATOM 705 C CA . SER A 1 95 ? 17.748 -10.922 13.987 1.00 56.78 95 SER A CA 1
ATOM 706 C C . SER A 1 95 ? 16.879 -10.875 12.722 1.00 56.78 95 SER A C 1
ATOM 708 O O . SER A 1 95 ? 16.399 -11.913 12.271 1.00 56.78 95 SER A O 1
ATOM 710 N N . GLN A 1 96 ? 16.684 -9.692 12.126 1.00 60.12 96 GLN A N 1
ATOM 711 C CA . GLN A 1 96 ? 15.805 -9.514 1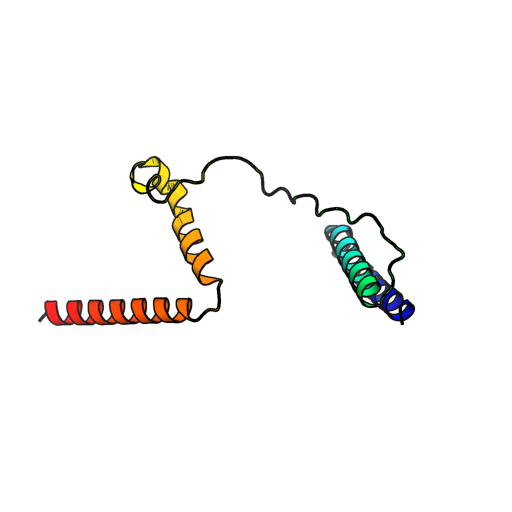0.962 1.00 60.12 96 GLN A CA 1
ATOM 712 C C . GLN A 1 96 ? 16.504 -9.781 9.612 1.00 60.12 96 GLN A C 1
ATOM 714 O O . GLN A 1 96 ? 15.869 -9.713 8.559 1.00 60.12 96 GLN A O 1
ATOM 719 N N . GLY A 1 97 ? 17.806 -10.085 9.621 1.00 56.50 97 GLY A N 1
ATOM 720 C CA . GLY A 1 97 ? 18.571 -10.466 8.434 1.00 56.50 97 GLY A CA 1
ATOM 721 C C . GLY A 1 97 ? 18.659 -11.983 8.284 1.00 56.50 97 GLY A C 1
ATOM 722 O O . GLY A 1 97 ? 19.385 -12.627 9.032 1.00 56.50 97 GLY A O 1
ATOM 723 N N . ASN A 1 98 ? 17.981 -12.546 7.280 1.00 58.53 98 ASN A N 1
ATOM 724 C CA . ASN A 1 98 ? 17.997 -13.980 6.969 1.00 58.53 98 ASN A CA 1
ATOM 725 C C . ASN A 1 98 ? 19.305 -14.394 6.258 1.00 58.53 98 ASN A C 1
ATOM 727 O O . ASN A 1 98 ? 19.306 -14.758 5.081 1.00 58.53 98 ASN A O 1
ATOM 731 N N . GLY A 1 99 ? 20.431 -14.268 6.963 1.00 72.19 99 GLY A N 1
ATOM 732 C CA . GLY A 1 99 ? 21.774 -14.566 6.465 1.00 72.19 99 GLY A CA 1
ATOM 733 C C . GLY A 1 99 ? 22.470 -15.696 7.241 1.00 72.19 99 GLY A C 1
ATOM 734 O O . GLY A 1 99 ? 22.097 -15.982 8.378 1.00 72.19 99 GLY A O 1
ATOM 735 N N . PRO A 1 100 ? 23.529 -16.314 6.682 1.00 72.50 100 PRO A N 1
ATOM 736 C CA . PRO A 1 100 ? 24.288 -17.394 7.334 1.00 72.50 100 PRO A CA 1
ATOM 737 C C . PRO A 1 100 ? 24.812 -17.048 8.739 1.00 72.50 100 PRO A C 1
ATOM 739 O O . PRO A 1 100 ? 24.953 -17.921 9.592 1.00 72.50 100 PRO A O 1
ATOM 742 N N . VAL A 1 101 ? 25.053 -15.760 9.000 1.00 74.94 101 VAL A N 1
ATOM 743 C CA . VAL A 1 101 ? 25.526 -15.249 10.295 1.00 74.94 101 VAL A CA 1
ATOM 744 C C . VAL A 1 101 ? 24.478 -15.430 11.406 1.00 74.94 101 VAL A C 1
ATOM 746 O O . VAL A 1 101 ? 24.850 -15.705 12.543 1.00 74.94 101 VAL A O 1
ATOM 749 N N . GLN A 1 102 ? 23.177 -15.372 11.095 1.00 76.00 102 GLN A N 1
ATOM 750 C CA . GLN A 1 102 ? 22.107 -15.601 12.076 1.00 76.00 102 GLN A CA 1
ATOM 751 C C . GLN A 1 102 ? 22.125 -17.043 12.600 1.00 76.00 102 GLN A C 1
ATOM 753 O O . GLN A 1 102 ? 22.042 -17.272 13.807 1.00 76.00 102 GLN A O 1
ATOM 758 N N . TRP A 1 103 ? 22.284 -18.014 11.697 1.00 78.69 103 TRP A N 1
ATOM 759 C CA . TRP A 1 103 ? 22.379 -19.428 12.057 1.00 78.69 103 TRP A CA 1
ATOM 760 C C . TRP A 1 103 ? 23.627 -19.721 12.889 1.00 78.69 103 TRP A C 1
ATOM 762 O O . TRP A 1 103 ? 23.545 -20.470 13.858 1.00 78.69 103 TRP A O 1
ATOM 772 N N . ALA A 1 104 ? 24.758 -19.081 12.577 1.00 83.06 104 ALA A N 1
ATOM 773 C CA . ALA A 1 104 ? 25.982 -19.223 13.362 1.00 83.06 104 ALA A CA 1
ATOM 774 C C . ALA A 1 104 ? 25.801 -18.748 14.815 1.00 83.06 104 ALA A C 1
ATOM 776 O O . ALA A 1 104 ? 26.188 -19.450 15.749 1.00 83.06 104 ALA A O 1
ATOM 777 N N . VAL A 1 105 ? 25.157 -17.593 15.016 1.00 80.38 105 VAL A N 1
ATOM 778 C CA . VAL A 1 105 ? 24.863 -17.065 16.359 1.00 80.38 105 VAL A CA 1
ATOM 779 C C . VAL A 1 105 ? 23.879 -17.970 17.104 1.00 80.38 105 VAL A C 1
ATOM 781 O O . VAL A 1 105 ? 24.100 -18.278 18.274 1.00 80.38 105 VAL A O 1
ATOM 784 N N . ALA A 1 106 ? 22.829 -18.452 16.434 1.00 81.75 106 ALA A N 1
ATOM 785 C CA . ALA A 1 106 ? 21.865 -19.368 17.039 1.00 81.75 106 ALA A CA 1
ATOM 786 C C . ALA A 1 106 ? 22.526 -20.678 17.505 1.00 81.75 106 ALA A C 1
ATOM 788 O O . ALA A 1 106 ? 22.321 -21.097 18.643 1.00 81.75 106 ALA A O 1
ATOM 789 N N . VAL A 1 107 ? 23.369 -21.293 16.666 1.00 88.69 107 VAL A N 1
ATOM 790 C CA . VAL A 1 107 ? 24.113 -22.515 17.020 1.00 88.69 107 VAL A CA 1
ATOM 791 C C . VAL A 1 107 ? 25.051 -22.262 18.200 1.00 88.69 107 VAL A C 1
ATOM 793 O O . VAL A 1 107 ? 25.089 -23.068 19.128 1.00 88.69 107 VAL A O 1
ATOM 796 N N . ALA A 1 108 ? 25.761 -21.131 18.216 1.00 89.94 108 ALA A N 1
ATOM 797 C CA . ALA A 1 108 ? 26.653 -20.781 19.319 1.00 89.94 108 ALA A CA 1
ATOM 798 C C . ALA A 1 108 ? 25.903 -20.637 20.657 1.00 89.94 108 ALA A C 1
ATOM 800 O O . ALA A 1 108 ? 26.361 -21.158 21.674 1.00 89.94 108 ALA A O 1
ATOM 801 N N . LEU A 1 109 ? 24.730 -19.993 20.657 1.00 89.81 109 LEU A N 1
ATOM 802 C CA . LEU A 1 109 ? 23.898 -19.853 21.858 1.00 89.81 109 LEU A CA 1
ATOM 803 C C . LEU A 1 109 ? 23.368 -21.203 22.357 1.00 89.81 109 LEU A C 1
ATOM 805 O O . LEU A 1 109 ? 23.380 -21.456 23.561 1.00 89.81 109 LEU A O 1
ATOM 809 N N . VAL A 1 110 ? 22.949 -22.087 21.446 1.00 91.75 110 VAL A N 1
ATOM 810 C CA . VAL A 1 110 ? 22.494 -23.440 21.800 1.00 91.75 110 VAL A CA 1
ATOM 811 C C . VAL A 1 110 ? 23.632 -24.254 22.416 1.00 91.75 110 VAL A C 1
ATOM 813 O O . VAL A 1 110 ? 23.444 -24.859 23.469 1.00 91.75 110 VAL A O 1
ATOM 816 N N . LEU A 1 111 ? 24.827 -24.235 21.818 1.00 93.38 111 LEU A N 1
ATOM 817 C CA . LEU A 1 111 ? 25.993 -24.933 22.368 1.00 93.38 111 LEU A CA 1
ATOM 818 C C . LEU A 1 111 ? 26.383 -24.388 23.747 1.00 93.38 111 LEU A C 1
ATOM 820 O O . LEU A 1 111 ? 26.632 -25.172 24.660 1.00 93.38 111 LEU A O 1
ATOM 824 N N . ALA A 1 112 ? 26.377 -23.066 23.930 1.00 89.50 112 ALA A N 1
ATOM 825 C CA . ALA A 1 112 ? 26.664 -22.447 25.222 1.00 89.50 112 ALA A CA 1
ATOM 826 C C . ALA A 1 112 ? 25.647 -22.859 26.301 1.00 89.50 112 ALA A C 1
ATOM 828 O O . ALA A 1 112 ? 26.040 -23.192 27.419 1.00 89.50 112 ALA A O 1
ATOM 829 N N . ALA A 1 113 ? 24.354 -22.904 25.963 1.00 89.44 113 ALA A N 1
ATOM 830 C CA . ALA A 1 113 ? 23.309 -23.362 26.876 1.00 89.44 113 ALA A CA 1
ATOM 831 C C . ALA A 1 113 ? 23.483 -24.844 27.251 1.00 89.44 113 ALA A C 1
ATOM 833 O O . ALA A 1 113 ? 23.388 -25.192 28.427 1.00 89.44 113 ALA A O 1
ATOM 834 N N . LEU A 1 114 ? 23.801 -25.709 26.281 1.00 91.62 114 LEU A N 1
ATOM 835 C CA . LEU A 1 114 ? 24.069 -27.129 26.531 1.00 91.62 114 LEU A CA 1
ATOM 836 C C . LEU A 1 114 ? 25.292 -27.333 27.436 1.00 91.62 114 LEU A C 1
ATOM 838 O O . LEU A 1 114 ? 25.236 -28.140 28.361 1.00 91.62 114 LEU A O 1
ATOM 842 N N . VAL A 1 115 ? 26.371 -26.576 27.216 1.00 91.56 115 VAL A N 1
ATOM 843 C CA . VAL A 1 115 ? 27.575 -26.616 28.063 1.00 91.56 115 VAL A CA 1
ATOM 844 C C . VAL A 1 115 ? 27.270 -26.131 29.479 1.00 91.56 115 VAL A C 1
ATOM 846 O O . VAL A 1 115 ? 27.700 -26.765 30.438 1.00 91.56 115 VAL A O 1
ATOM 849 N N . ALA A 1 116 ? 26.500 -25.051 29.632 1.00 87.31 116 ALA A N 1
ATOM 850 C CA . ALA A 1 116 ? 26.105 -24.540 30.942 1.00 87.31 116 ALA A CA 1
ATOM 851 C C . ALA A 1 116 ? 25.243 -25.549 31.714 1.00 87.31 116 ALA A C 1
ATOM 853 O O . ALA A 1 116 ? 25.480 -25.779 32.898 1.00 87.31 116 ALA A O 1
ATOM 854 N N . VAL A 1 117 ? 24.287 -26.198 31.041 1.00 90.19 117 VAL A N 1
ATOM 855 C CA . VAL A 1 117 ? 23.464 -27.263 31.636 1.00 90.19 117 VAL A CA 1
ATOM 856 C C . VAL A 1 117 ? 24.328 -28.457 32.028 1.00 90.19 117 VAL A C 1
ATOM 858 O O . VAL A 1 117 ? 24.214 -28.948 33.148 1.00 90.19 117 VAL A O 1
ATOM 861 N N . TRP A 1 118 ? 25.230 -28.899 31.151 1.00 91.69 118 TRP A N 1
ATOM 862 C CA . TRP A 1 118 ? 26.155 -29.989 31.454 1.00 91.69 118 TRP A CA 1
ATOM 863 C C . TRP A 1 118 ? 27.051 -29.666 32.658 1.00 91.69 118 TRP A C 1
ATOM 865 O O . TRP A 1 118 ? 27.214 -30.500 33.547 1.00 91.69 118 TRP A O 1
ATOM 875 N N . TRP A 1 119 ? 27.579 -28.442 32.728 1.00 91.56 119 TRP A N 1
ATOM 876 C CA . TRP A 1 119 ? 28.400 -27.978 33.845 1.00 91.56 119 TRP A CA 1
ATOM 877 C C . TRP A 1 119 ? 27.602 -27.905 35.151 1.00 91.56 119 TRP A C 1
ATOM 879 O O . TRP A 1 119 ? 28.087 -28.338 36.192 1.00 91.56 119 TRP A O 1
ATOM 889 N N . LEU A 1 120 ? 26.353 -27.434 35.093 1.00 86.19 120 LEU A N 1
ATOM 890 C CA . LEU A 1 120 ? 25.461 -27.351 36.248 1.00 86.19 120 LEU A CA 1
ATOM 891 C C . LEU A 1 120 ? 25.067 -28.733 36.786 1.00 86.19 120 LEU A C 1
ATOM 893 O O . LEU A 1 120 ? 24.948 -28.905 37.996 1.00 86.19 120 LEU A O 1
ATOM 897 N N . VAL A 1 121 ? 24.871 -29.715 35.904 1.00 88.62 121 VAL A N 1
ATOM 898 C CA . VAL A 1 121 ? 24.593 -31.104 36.297 1.00 88.62 121 VAL A CA 1
ATOM 899 C C . VAL A 1 121 ? 25.843 -31.751 36.891 1.00 88.62 121 VAL A C 1
ATOM 901 O O . VAL A 1 121 ? 25.760 -32.387 37.933 1.00 88.62 121 VAL A O 1
ATOM 904 N N . ARG A 1 122 ? 27.015 -31.538 36.284 1.00 84.25 122 ARG A N 1
ATOM 905 C CA . ARG A 1 122 ? 28.279 -32.130 36.743 1.00 84.25 122 ARG A CA 1
ATOM 906 C C . ARG A 1 122 ? 28.840 -31.487 38.015 1.00 84.25 122 ARG A C 1
ATOM 908 O O . ARG A 1 122 ? 29.548 -32.156 38.746 1.00 84.25 122 ARG A O 1
ATOM 915 N N . GLY A 1 123 ? 28.555 -30.212 38.277 1.00 68.06 123 GLY A N 1
ATOM 916 C CA . GLY A 1 123 ? 28.980 -29.514 39.497 1.00 68.06 123 GLY A CA 1
ATOM 917 C C . GLY A 1 123 ? 28.099 -29.781 40.723 1.00 68.06 123 GLY A C 1
ATOM 918 O O . GLY A 1 123 ? 28.352 -29.209 41.781 1.00 68.06 123 GLY A O 1
ATOM 919 N N . ARG A 1 124 ? 27.038 -30.585 40.575 1.00 62.44 124 ARG A N 1
ATOM 920 C CA . ARG A 1 124 ? 26.130 -30.997 41.659 1.00 62.44 124 ARG A CA 1
ATOM 921 C C . ARG A 1 124 ? 26.346 -32.441 42.128 1.00 62.44 124 ARG A C 1
ATOM 923 O O . ARG A 1 124 ? 25.697 -32.837 43.095 1.00 62.44 124 ARG A O 1
ATOM 930 N N . GLU A 1 125 ? 27.213 -33.181 41.445 1.00 49.88 125 GLU A N 1
ATOM 931 C CA . GLU A 1 125 ? 27.747 -34.495 41.833 1.00 49.88 125 GLU A CA 1
ATOM 932 C C . GLU A 1 125 ? 29.114 -34.296 42.505 1.00 49.88 125 GLU A C 1
ATOM 934 O O . GLU A 1 125 ? 29.403 -35.016 43.484 1.00 49.88 125 GLU A O 1
#

Foldseek 3Di:
DLVVLVVVLVVVLVVLCPDPCCVPCVVVVNVVSVVSNVVVCVVVVNPPDPDPPPDPPPPPPDDDDDDPCDPVNCVPDPVSVVVCVCVVVVVVVVCPDPDPVNVVVVVVVVVVVVVVVVCVVVVVD

Sequence (125 aa):
MPQLILALCEARLAWLKRLKTWPTFGRGWERRVREVEAVALRMAGKTDRAEPVATPAPGKSGETPRATATLMDVARDPAAMTAGASAIGSLTALSQGNGPVQWAVAVALVLAALVAVWWLVRGRE

Radius of gyration: 25.97 Å; Cα contacts (8 Å, |Δi|>4): 31; chains: 1; bounding box: 49×49×64 Å

Solvent-accessible surface area (backbone atoms only — not comparable to full-atom values): 7769 Å² total; per-residue (Å²): 121,71,67,59,54,51,54,52,47,49,53,52,50,58,54,51,66,70,41,90,60,25,89,82,46,36,74,65,52,51,52,54,48,51,53,50,46,53,53,52,39,46,73,71,70,49,88,80,73,88,64,84,77,73,66,77,71,78,71,88,70,77,87,80,80,88,71,94,63,49,82,71,54,51,72,77,37,85,79,33,56,77,62,44,66,50,54,55,53,54,56,52,59,67,65,72,51,99,46,77,66,50,57,52,52,53,51,51,52,53,52,52,51,52,52,51,51,51,49,57,58,59,75,73,111

Secondary structure (DSSP, 8-state):
-HHHHHHHHHHHHHHHHTSTTHHHHHHHHHHHHHHHHHHHHHHTT-------------------------HHHHTT-GGGTTGGGHHHHHHHHHTS--SHHHHHHHHHHHHHHHHHHHHHHHTT-